Protein AF-A0A7S1PJ56-F1 (afdb_monomer_lite)

InterPro domains:
  IPR023296 Glycosyl hydrolase, five-bladed beta-propeller domain superfamily [G3DSA:2.115.10.20] (18-106)
  IPR023296 Glycosyl hydrolase, five-bladed beta-propeller domain superfamily [SSF75005] (39-105)

pLDDT: mean 83.75, std 14.77, range [36.44, 97.75]

Radius of gyration: 14.71 Å; chains: 1; bounding box: 32×50×30 Å

Sequence (106 aa):
KLHQESILSKEEAAQWCLVDVDTGKSIIPQGGTVYWNAYRNKYVMIYVQTWGDNSFLGEIWYAEADSLTGAWKYTRQIATHQKQDFYNPRHMHEFDENDGRIIYYA

Organism: NCBI:txid63605

Foldseek 3Di:
DDDDPDDDDPVLVLLQQAAEPVPRDTFGFDAWDWDQFPVVNWIKIWTFGAPDPQDRGFWIKIFTARDRSHSTYYIHTDGGDNPDHDDHKYFPVVPAPPRNPDIDID

Secondary structure (DSSP, 8-state):
---------HHHHHTT-EEETTT--EE-EEEEEEEEETTTTEEEEEEEESS-SSSTT-EEEEEEESSTT----EEEEEEE-SS---SS--B-GGG-BGGGTB--B-

Structure (mmCIF, N/CA/C/O backbone):
data_AF-A0A7S1PJ56-F1
#
_entry.id   AF-A0A7S1PJ56-F1
#
loop_
_atom_site.group_PDB
_atom_site.id
_atom_site.type_symbol
_atom_site.label_atom_id
_atom_site.label_alt_id
_atom_site.label_comp_id
_atom_site.label_asym_id
_atom_site.label_entity_id
_atom_site.label_seq_id
_atom_site.pdbx_PDB_ins_code
_atom_site.Cartn_x
_atom_site.Cartn_y
_atom_site.Cartn_z
_atom_site.occupancy
_atom_site.B_iso_or_equiv
_atom_site.auth_seq_id
_atom_site.auth_comp_id
_atom_site.auth_asym_id
_atom_site.auth_atom_id
_atom_site.pdbx_PDB_model_num
ATOM 1 N N . LYS A 1 1 ? -9.006 37.573 -1.524 1.00 39.22 1 LYS A N 1
ATOM 2 C CA . LYS A 1 1 ? -9.387 36.152 -1.714 1.00 39.22 1 LYS A CA 1
ATOM 3 C C . LYS A 1 1 ? -8.730 35.381 -0.583 1.00 39.22 1 LYS A C 1
ATOM 5 O O . LYS A 1 1 ? -7.515 35.426 -0.494 1.00 39.22 1 LYS A O 1
ATOM 10 N N . LEU A 1 2 ? -9.526 34.853 0.342 1.00 36.44 2 LEU A N 1
ATOM 11 C CA . LEU A 1 2 ? -9.048 34.206 1.564 1.00 36.44 2 LEU A CA 1
ATOM 12 C C . LEU A 1 2 ? -8.347 32.890 1.195 1.00 36.44 2 LEU A C 1
ATOM 14 O O . LEU A 1 2 ? -8.968 32.025 0.584 1.00 36.44 2 LEU A O 1
ATOM 18 N N . HIS A 1 3 ? -7.060 32.773 1.525 1.00 42.56 3 HIS A N 1
ATOM 19 C CA . HIS A 1 3 ? -6.369 31.490 1.598 1.00 42.56 3 HIS A CA 1
ATOM 20 C C . HIS A 1 3 ? -6.783 30.839 2.913 1.00 42.56 3 HIS A C 1
ATOM 22 O O . HIS A 1 3 ? -6.444 31.331 3.985 1.00 42.56 3 HIS A O 1
ATOM 28 N N . GLN A 1 4 ? -7.576 29.777 2.823 1.00 42.75 4 GLN A N 1
ATOM 29 C CA . GLN A 1 4 ? -7.886 28.930 3.962 1.00 42.75 4 GLN A CA 1
ATOM 30 C C . GLN A 1 4 ? -6.881 27.779 3.921 1.00 42.75 4 GLN A C 1
ATOM 32 O O . GLN A 1 4 ? -7.064 26.809 3.190 1.00 42.75 4 GLN A O 1
ATOM 37 N N . GLU A 1 5 ? -5.768 27.936 4.634 1.00 51.28 5 GLU A N 1
ATOM 38 C CA . GLU A 1 5 ? -4.890 26.811 4.948 1.00 51.28 5 GLU A CA 1
ATOM 39 C C . GLU A 1 5 ? -5.665 25.904 5.906 1.00 51.28 5 GLU A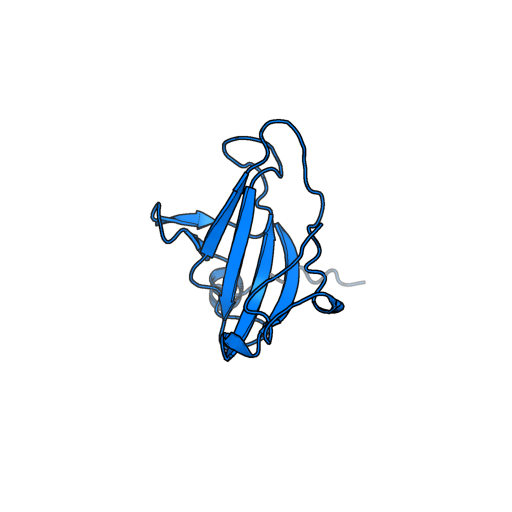 C 1
ATOM 41 O O . GLU A 1 5 ? -5.883 26.231 7.073 1.00 51.28 5 GLU A O 1
ATOM 46 N N . SER A 1 6 ? -6.187 24.799 5.377 1.00 53.62 6 SER A N 1
ATOM 47 C CA . SER A 1 6 ? -6.830 23.771 6.185 1.00 53.62 6 SER A CA 1
ATOM 48 C C . SER A 1 6 ? -5.722 22.989 6.888 1.00 53.62 6 SER A C 1
ATOM 50 O O . SER A 1 6 ? -4.974 22.229 6.279 1.00 53.62 6 SER A O 1
ATOM 52 N N . ILE A 1 7 ? -5.588 23.226 8.190 1.00 65.12 7 ILE A N 1
ATOM 53 C CA . ILE A 1 7 ? -4.820 22.359 9.078 1.00 65.12 7 ILE A CA 1
ATOM 54 C C . ILE A 1 7 ? -5.691 21.120 9.282 1.00 65.12 7 ILE A C 1
ATOM 56 O O . ILE A 1 7 ? -6.784 21.232 9.838 1.00 65.12 7 ILE A O 1
ATOM 60 N N . LEU A 1 8 ? -5.242 19.968 8.780 1.00 61.53 8 LEU A N 1
ATOM 61 C CA . LEU A 1 8 ? -5.909 18.686 9.019 1.00 61.53 8 LEU A CA 1
ATOM 62 C C . LEU A 1 8 ? -6.058 18.467 10.529 1.00 61.53 8 LEU A C 1
ATOM 64 O O . LEU A 1 8 ? -5.119 18.705 11.297 1.00 61.53 8 LEU A O 1
ATOM 68 N N . SER A 1 9 ? -7.231 18.004 10.958 1.00 69.56 9 SER A N 1
ATOM 69 C CA . SER A 1 9 ? -7.422 17.535 12.329 1.00 69.56 9 SER A CA 1
ATOM 70 C C . SER A 1 9 ? -6.484 16.359 12.620 1.00 69.56 9 SER A C 1
ATOM 72 O O . SER A 1 9 ? -5.998 15.668 11.720 1.00 69.56 9 SER A O 1
ATOM 74 N N . LYS A 1 10 ? -6.211 16.111 13.903 1.00 61.59 10 LYS A N 1
ATOM 75 C CA . LYS A 1 10 ? -5.338 15.007 14.323 1.00 61.59 10 LYS A CA 1
ATOM 76 C C . LYS A 1 10 ? -5.886 13.655 13.852 1.00 61.59 10 LYS A C 1
ATOM 78 O O . LYS A 1 10 ? -5.112 12.761 13.520 1.00 61.59 10 LYS A O 1
ATOM 83 N N . GLU A 1 11 ? -7.205 13.529 13.809 1.00 62.94 11 GLU A N 1
ATOM 84 C CA . GLU A 1 11 ? -7.939 12.361 13.338 1.00 62.94 11 GLU A CA 1
ATOM 85 C C . GLU A 1 11 ? -7.758 12.148 11.827 1.00 62.94 11 GLU A C 1
ATOM 87 O O . GLU A 1 11 ? -7.472 11.029 11.401 1.00 62.94 11 GLU A O 1
ATOM 92 N N . GLU A 1 12 ? -7.834 13.214 11.026 1.00 65.56 12 GLU A N 1
ATOM 93 C CA . GLU A 1 12 ? -7.591 13.159 9.576 1.00 65.56 12 GLU A CA 1
ATOM 94 C C . GLU A 1 12 ? -6.117 12.889 9.249 1.00 65.56 12 GLU A C 1
ATOM 96 O O . GLU A 1 12 ? -5.813 12.161 8.308 1.00 65.56 12 GLU A O 1
ATOM 101 N N . ALA A 1 13 ? -5.180 13.422 10.036 1.00 61.84 13 ALA A N 1
ATOM 102 C CA . ALA A 1 13 ? -3.758 13.123 9.873 1.00 61.84 13 ALA A CA 1
ATOM 103 C C . ALA A 1 13 ? -3.436 11.661 10.236 1.00 61.84 13 ALA A C 1
ATOM 105 O O .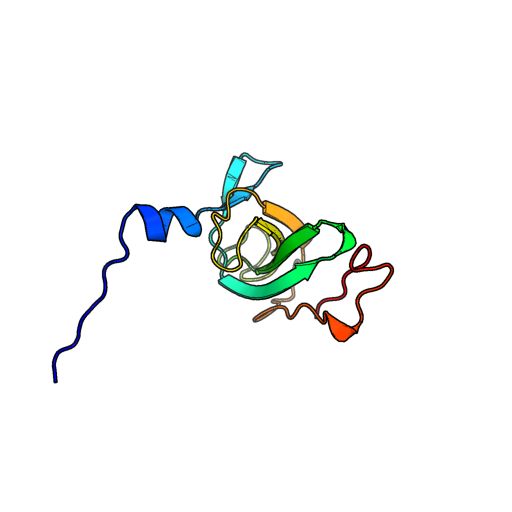 ALA A 1 13 ? -2.675 10.995 9.535 1.00 61.84 13 ALA A O 1
ATOM 106 N N . ALA A 1 14 ? -4.056 11.132 11.298 1.00 61.34 14 ALA A N 1
ATOM 107 C CA . ALA A 1 14 ? -3.891 9.740 11.718 1.00 61.34 14 ALA A CA 1
ATOM 108 C C . ALA A 1 14 ? -4.415 8.734 10.681 1.00 61.34 14 ALA A C 1
ATOM 110 O O . ALA A 1 14 ? -3.967 7.589 10.663 1.00 61.34 14 ALA A O 1
ATOM 111 N N . GLN A 1 15 ? -5.322 9.162 9.800 1.00 69.88 15 GLN A N 1
ATOM 112 C CA . GLN A 1 15 ? -5.858 8.350 8.710 1.00 69.88 15 GLN A CA 1
ATOM 113 C C . GLN A 1 15 ? -4.797 7.946 7.672 1.00 69.88 15 GLN A C 1
ATOM 115 O O . GLN A 1 15 ? -5.018 6.972 6.956 1.00 69.88 15 GLN A O 1
ATOM 120 N N . TRP A 1 16 ? -3.660 8.652 7.624 1.00 71.69 16 TRP A N 1
ATOM 121 C CA . TRP A 1 16 ? -2.583 8.467 6.643 1.00 71.69 16 TRP A CA 1
ATOM 122 C C . TRP A 1 16 ? -1.235 8.058 7.258 1.00 71.69 16 TRP A C 1
ATOM 124 O O . TRP A 1 16 ? -0.232 7.994 6.550 1.00 71.69 16 TRP A O 1
ATOM 134 N N . CYS A 1 17 ? -1.188 7.762 8.558 1.00 77.06 17 CYS A N 1
ATOM 135 C CA . CYS A 1 17 ? 0.011 7.237 9.216 1.00 77.06 17 CYS A CA 1
ATOM 136 C C . CYS A 1 17 ? -0.015 5.705 9.197 1.00 77.06 17 CYS A C 1
ATOM 138 O O . CYS A 1 17 ? -0.392 5.072 10.187 1.00 77.06 17 CYS A O 1
ATOM 140 N N . LEU A 1 18 ? 0.372 5.106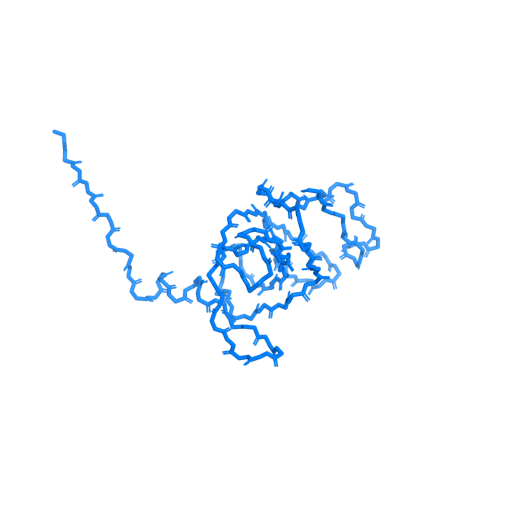 8.068 1.00 91.50 18 LEU A N 1
ATOM 141 C CA . LEU A 1 18 ? 0.428 3.652 7.948 1.00 91.50 18 LEU A CA 1
ATOM 142 C C . LEU A 1 18 ? 1.624 3.105 8.725 1.00 91.50 18 LEU A C 1
ATOM 144 O O . LEU A 1 18 ? 2.703 3.690 8.719 1.00 91.50 18 LEU A O 1
ATOM 148 N N . VAL A 1 19 ? 1.445 1.959 9.371 1.00 93.62 19 VAL A N 1
ATOM 149 C CA . VAL A 1 19 ? 2.526 1.241 10.048 1.00 93.62 19 VAL A CA 1
ATOM 150 C C . VAL A 1 19 ? 2.900 0.026 9.216 1.00 93.62 19 VAL A C 1
ATOM 152 O O . VAL A 1 19 ? 2.040 -0.806 8.913 1.00 93.62 19 VAL A O 1
ATOM 155 N N . ASP A 1 20 ? 4.176 -0.078 8.858 1.00 94.56 20 ASP A N 1
ATOM 156 C CA . ASP A 1 20 ? 4.718 -1.283 8.243 1.00 94.56 20 ASP A CA 1
ATOM 157 C C . ASP A 1 20 ? 4.587 -2.455 9.222 1.00 94.56 20 ASP A C 1
ATOM 159 O O . ASP A 1 20 ? 5.117 -2.418 10.335 1.00 94.56 20 ASP A O 1
ATOM 163 N N . VAL A 1 21 ? 3.856 -3.490 8.814 1.00 96.31 21 VAL A N 1
ATOM 164 C CA . VAL A 1 21 ? 3.581 -4.666 9.648 1.00 96.31 21 VAL A CA 1
ATOM 165 C C . VAL A 1 21 ? 4.831 -5.472 9.982 1.00 96.31 21 VAL A C 1
ATOM 167 O O . VAL A 1 21 ? 4.829 -6.174 10.993 1.00 96.31 21 VAL A O 1
ATOM 170 N N . ASP A 1 22 ? 5.881 -5.374 9.165 1.00 94.56 22 ASP A N 1
ATOM 171 C CA . ASP A 1 22 ? 7.084 -6.185 9.335 1.00 94.56 22 ASP A CA 1
ATOM 172 C C . ASP A 1 22 ? 8.136 -5.458 10.201 1.00 94.56 22 ASP A C 1
ATOM 174 O O . ASP A 1 22 ? 8.818 -6.095 11.006 1.00 94.56 22 ASP A O 1
ATOM 178 N N . THR A 1 23 ? 8.240 -4.124 10.110 1.00 94.00 23 THR A N 1
ATOM 179 C CA . THR A 1 23 ? 9.243 -3.333 10.861 1.00 94.00 23 THR A CA 1
ATOM 180 C C . THR A 1 23 ? 8.679 -2.455 11.980 1.00 94.00 23 THR A C 1
ATOM 182 O O . THR A 1 23 ? 9.434 -1.992 12.836 1.00 94.00 23 THR A O 1
ATOM 185 N N . GLY A 1 24 ? 7.374 -2.180 11.982 1.00 92.81 24 GLY A N 1
ATOM 186 C CA . GLY A 1 24 ? 6.740 -1.217 12.885 1.00 92.81 24 GLY A CA 1
ATOM 187 C C . GLY A 1 24 ? 7.038 0.253 12.560 1.00 92.81 24 GLY A C 1
ATOM 188 O O . GLY A 1 24 ? 6.622 1.135 13.315 1.00 92.81 24 GLY A O 1
ATOM 189 N N . LYS A 1 25 ? 7.756 0.545 11.465 1.00 90.62 25 LYS A N 1
ATOM 190 C CA . LYS A 1 25 ? 8.043 1.919 11.033 1.00 90.62 25 LYS A CA 1
ATOM 191 C C . LYS A 1 25 ? 6.770 2.604 10.529 1.00 90.62 25 LYS A C 1
ATOM 193 O O . LYS A 1 25 ? 5.924 1.980 9.892 1.00 90.62 25 LYS A O 1
ATOM 198 N N . SER A 1 26 ? 6.659 3.907 10.787 1.00 89.88 26 SER A N 1
ATOM 199 C CA . SER A 1 26 ? 5.617 4.736 10.177 1.00 89.88 26 SER A CA 1
ATOM 200 C C . SER A 1 26 ? 5.995 5.041 8.731 1.00 89.88 26 SER A C 1
ATOM 202 O O . SER A 1 26 ? 7.087 5.544 8.475 1.00 89.88 26 SER A O 1
ATOM 204 N N . ILE A 1 27 ? 5.071 4.786 7.815 1.00 88.88 27 ILE A N 1
ATOM 205 C CA . ILE A 1 27 ? 5.198 5.018 6.380 1.00 88.88 27 ILE A CA 1
ATOM 206 C C . ILE A 1 27 ? 4.188 6.090 5.987 1.00 88.88 27 ILE A C 1
ATOM 208 O O . ILE A 1 2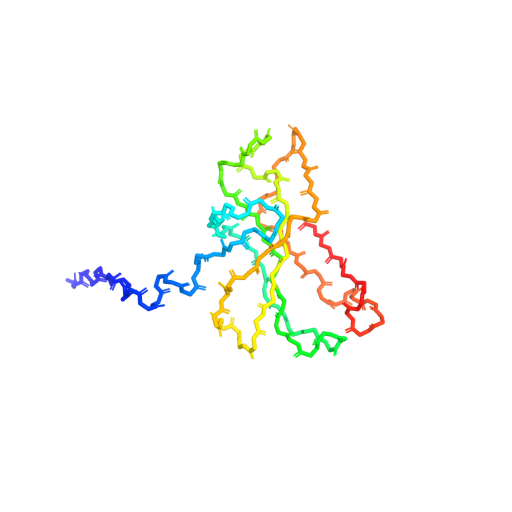7 ? 2.997 5.976 6.283 1.00 88.88 27 ILE A O 1
ATOM 212 N N . ILE A 1 28 ? 4.667 7.133 5.314 1.00 86.12 28 ILE A N 1
ATOM 213 C CA . ILE A 1 28 ? 3.811 8.189 4.776 1.00 86.12 28 ILE A CA 1
ATOM 214 C C . ILE A 1 28 ? 3.556 7.865 3.301 1.00 86.12 28 ILE A C 1
ATOM 216 O O . ILE A 1 28 ? 4.511 7.841 2.520 1.00 86.12 28 ILE A O 1
ATOM 220 N N . PRO A 1 29 ? 2.301 7.608 2.903 1.00 87.38 29 PRO A N 1
ATOM 221 C CA . PRO A 1 29 ? 1.978 7.299 1.523 1.00 87.38 29 PRO A CA 1
ATOM 222 C C . PRO A 1 29 ? 2.149 8.531 0.635 1.00 87.38 29 PRO A C 1
ATOM 224 O O . PRO A 1 29 ? 1.806 9.650 1.022 1.00 87.38 29 PRO A O 1
ATOM 227 N N . GLN A 1 30 ? 2.676 8.325 -0.568 1.00 85.31 30 GLN A N 1
ATOM 228 C CA . GLN A 1 30 ? 2.933 9.366 -1.557 1.00 85.31 30 GLN A CA 1
ATOM 229 C C . GLN A 1 30 ? 2.624 8.832 -2.946 1.00 85.31 30 GLN A C 1
ATOM 231 O O . GLN A 1 30 ? 3.329 7.955 -3.407 1.00 85.31 30 GLN A O 1
ATOM 236 N N . GLY A 1 31 ? 1.622 9.374 -3.638 1.00 84.56 31 GLY A N 1
ATOM 237 C CA . GLY A 1 31 ? 1.282 8.940 -5.000 1.00 84.56 31 GLY A CA 1
ATOM 238 C C . GLY A 1 31 ? 0.822 7.476 -5.082 1.00 84.56 31 GLY A C 1
ATOM 239 O O . GLY A 1 31 ? 1.478 6.543 -4.624 1.00 84.56 31 GLY A O 1
ATOM 240 N N . GLY A 1 32 ? -0.334 7.244 -5.683 1.00 89.62 32 GLY A N 1
ATOM 241 C CA . GLY A 1 32 ? -0.881 5.902 -5.768 1.00 89.62 32 GLY A CA 1
ATOM 242 C C . GLY A 1 32 ? -2.339 5.889 -6.165 1.00 89.62 32 GLY A C 1
ATOM 243 O O . GLY A 1 32 ? -2.913 6.890 -6.600 1.00 89.62 32 GLY A O 1
ATOM 244 N N . THR A 1 33 ? -2.947 4.725 -5.990 1.00 93.50 33 THR A N 1
ATOM 245 C CA . THR A 1 33 ? -4.341 4.475 -6.358 1.00 93.50 33 THR A CA 1
ATOM 246 C C . THR A 1 33 ? -5.029 3.611 -5.313 1.00 93.50 33 THR A C 1
ATOM 248 O O . THR A 1 33 ? -4.384 2.797 -4.652 1.00 93.50 33 THR A O 1
ATOM 251 N N . VAL A 1 34 ? -6.341 3.808 -5.168 1.00 94.94 34 VAL A N 1
ATOM 252 C CA . VAL A 1 34 ? -7.198 3.043 -4.260 1.00 94.94 34 VAL A CA 1
ATOM 253 C C . VAL A 1 34 ? -8.344 2.436 -5.053 1.00 94.94 34 VAL A C 1
ATOM 255 O O . VAL A 1 34 ? -9.069 3.161 -5.735 1.00 94.94 34 VAL A O 1
ATOM 258 N N . TYR A 1 35 ? -8.542 1.127 -4.915 1.00 95.88 35 TYR A N 1
ATOM 259 C CA . TYR A 1 35 ? -9.630 0.401 -5.567 1.00 95.88 35 TYR A CA 1
ATOM 260 C C . TYR A 1 35 ? -10.291 -0.593 -4.618 1.00 95.88 35 TYR A C 1
ATOM 262 O O . TYR A 1 35 ? -9.701 -1.037 -3.636 1.00 95.88 35 TYR A O 1
ATOM 270 N N . TRP A 1 36 ? -11.546 -0.936 -4.902 1.00 96.44 36 TRP A N 1
ATOM 271 C CA . TRP A 1 36 ? -12.216 -2.036 -4.216 1.00 96.44 36 TRP A CA 1
ATOM 272 C C . TRP A 1 36 ? -11.652 -3.373 -4.700 1.00 96.44 36 TRP A C 1
ATOM 274 O O . TRP A 1 36 ? -11.554 -3.602 -5.903 1.00 96.44 36 TRP A O 1
ATOM 284 N N . ASN A 1 37 ? -11.334 -4.266 -3.767 1.00 97.44 37 ASN A N 1
ATOM 285 C CA . ASN A 1 37 ? -10.869 -5.615 -4.043 1.00 97.44 37 ASN A CA 1
ATOM 286 C C . ASN A 1 37 ? -11.904 -6.628 -3.541 1.00 97.44 37 ASN A C 1
ATOM 288 O O . ASN A 1 37 ? -12.146 -6.747 -2.336 1.00 97.44 37 ASN A O 1
ATOM 292 N N . ALA A 1 38 ? -12.511 -7.368 -4.469 1.00 97.19 38 ALA A N 1
ATOM 293 C CA . ALA A 1 38 ? -13.572 -8.318 -4.155 1.00 97.19 38 ALA A CA 1
ATOM 294 C C . ALA A 1 38 ? -13.047 -9.553 -3.403 1.00 97.19 38 ALA A C 1
ATOM 296 O O . ALA A 1 38 ? -13.690 -10.001 -2.455 1.00 97.19 38 ALA A O 1
ATOM 297 N N . TYR A 1 39 ? -11.853 -10.045 -3.744 1.00 97.75 39 TYR A N 1
ATOM 298 C CA . TYR A 1 39 ? -11.203 -11.165 -3.058 1.00 97.75 39 TYR A CA 1
ATOM 299 C C . TYR A 1 39 ? -10.908 -10.863 -1.580 1.00 97.75 39 TYR A C 1
ATOM 301 O O . TYR A 1 39 ? -11.034 -11.732 -0.716 1.00 97.75 39 TYR A O 1
ATOM 309 N N . ARG A 1 40 ? -10.519 -9.624 -1.271 1.00 96.56 40 ARG A N 1
ATOM 310 C CA . ARG A 1 40 ? -10.234 -9.167 0.097 1.00 96.56 40 ARG A CA 1
ATOM 311 C C . ARG A 1 40 ? -11.472 -8.652 0.822 1.00 96.56 40 ARG A C 1
ATOM 313 O O . ARG A 1 40 ? -11.460 -8.613 2.050 1.00 96.56 40 ARG A O 1
ATOM 320 N N . ASN A 1 41 ? -12.521 -8.280 0.085 1.00 97.12 41 ASN A N 1
ATOM 321 C CA . ASN A 1 41 ? -13.684 -7.551 0.590 1.00 97.12 41 ASN A CA 1
ATOM 322 C C . ASN A 1 41 ? -13.264 -6.267 1.337 1.00 97.12 41 ASN A C 1
ATOM 324 O O . ASN A 1 41 ? -13.704 -6.009 2.460 1.00 97.12 41 ASN A O 1
ATOM 328 N N . LYS A 1 42 ? -12.337 -5.511 0.733 1.00 97.00 42 LYS A N 1
ATOM 329 C CA . LYS A 1 42 ? -11.717 -4.293 1.280 1.00 97.00 42 LYS A CA 1
ATOM 330 C C . LYS A 1 42 ? -11.368 -3.320 0.156 1.00 97.00 42 LYS A C 1
ATOM 332 O O . LYS A 1 42 ? -11.209 -3.721 -0.995 1.00 97.00 42 LYS A O 1
ATOM 337 N N . TYR A 1 43 ? -11.159 -2.057 0.508 1.00 96.94 43 TYR A N 1
ATOM 338 C CA . TYR A 1 43 ? -10.387 -1.145 -0.330 1.00 96.94 43 TYR A CA 1
ATOM 339 C C . TYR A 1 43 ? -8.902 -1.464 -0.189 1.00 96.94 43 TYR A C 1
ATOM 341 O O . TYR A 1 43 ? -8.420 -1.663 0.927 1.00 96.94 43 TYR A O 1
ATOM 349 N N . VAL A 1 44 ? -8.189 -1.503 -1.310 1.00 96.75 44 VAL A N 1
ATOM 350 C CA . VAL A 1 44 ? -6.743 -1.722 -1.372 1.00 96.75 44 VAL A CA 1
ATOM 351 C C . VAL A 1 44 ? -6.062 -0.497 -1.953 1.00 96.75 44 VAL A C 1
ATOM 353 O O . VAL A 1 44 ? -6.604 0.143 -2.853 1.00 96.75 44 VAL A O 1
ATOM 356 N N . MET A 1 45 ? -4.884 -0.173 -1.434 1.00 95.44 45 MET A N 1
ATOM 357 C CA . MET A 1 45 ? -4.064 0.939 -1.899 1.00 95.44 45 MET A CA 1
ATOM 358 C C . MET A 1 45 ? -2.707 0.419 -2.35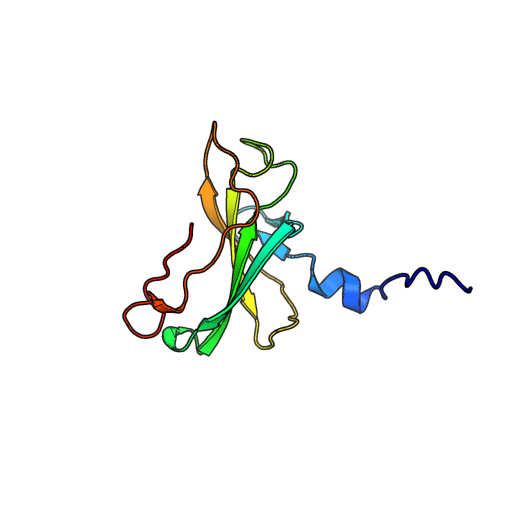8 1.00 95.44 45 MET A C 1
ATOM 360 O O . MET A 1 45 ? -2.028 -0.262 -1.591 1.00 95.44 45 MET A O 1
ATOM 364 N N . ILE A 1 46 ? -2.311 0.787 -3.578 1.00 95.12 46 ILE A N 1
ATOM 365 C CA . ILE A 1 46 ? -0.949 0.613 -4.097 1.00 95.12 46 ILE A CA 1
ATOM 366 C C . ILE A 1 46 ? -0.318 1.994 -4.206 1.00 95.12 46 ILE A C 1
ATOM 368 O O . ILE A 1 46 ? -0.897 2.885 -4.835 1.00 95.12 46 ILE A O 1
ATOM 372 N N . TYR A 1 47 ? 0.837 2.180 -3.574 1.00 93.00 47 TYR A N 1
ATOM 373 C CA . TYR A 1 47 ? 1.459 3.496 -3.444 1.00 93.00 47 TYR A CA 1
ATOM 374 C C . TYR A 1 47 ? 2.980 3.410 -3.254 1.00 93.00 47 TYR A C 1
ATOM 376 O O . TYR A 1 47 ? 3.512 2.338 -2.953 1.00 93.00 47 TYR A O 1
ATOM 384 N N . VAL A 1 48 ? 3.679 4.536 -3.417 1.00 91.00 48 VAL A N 1
ATOM 385 C CA . VAL A 1 48 ? 5.106 4.676 -3.067 1.00 91.00 48 VAL A CA 1
ATOM 386 C C . VAL A 1 48 ? 5.287 5.484 -1.784 1.00 91.00 48 VAL A C 1
ATOM 388 O O . VAL A 1 48 ? 4.413 6.240 -1.371 1.00 91.00 48 VAL A O 1
ATOM 391 N N . GLN A 1 49 ? 6.438 5.345 -1.134 1.00 86.06 49 GLN A N 1
ATOM 392 C CA . GLN A 1 49 ? 6.872 6.290 -0.101 1.00 86.06 49 GLN A CA 1
ATOM 393 C C . GLN A 1 49 ? 7.920 7.237 -0.687 1.00 86.06 49 GLN A C 1
ATOM 395 O O . GLN A 1 49 ? 8.710 6.819 -1.531 1.00 86.06 49 GLN A O 1
ATOM 400 N N . THR A 1 50 ? 7.964 8.488 -0.227 1.00 76.56 50 THR A N 1
ATOM 401 C CA . THR A 1 50 ? 9.127 9.351 -0.479 1.00 76.56 50 THR A CA 1
ATOM 402 C C . THR A 1 50 ? 10.211 9.098 0.557 1.00 76.56 50 THR A C 1
ATOM 404 O O . THR A 1 50 ? 9.911 8.781 1.707 1.00 76.56 50 THR A O 1
ATOM 407 N N . TRP A 1 51 ? 11.469 9.304 0.157 1.00 72.69 51 TRP A N 1
ATOM 408 C CA . TRP A 1 51 ? 12.641 9.164 1.034 1.00 72.69 51 TRP A CA 1
ATOM 409 C C . TRP A 1 51 ? 12.828 7.748 1.585 1.00 72.69 51 TRP A C 1
ATOM 411 O O . TRP A 1 51 ? 13.197 7.563 2.744 1.00 72.69 51 TRP A O 1
ATOM 421 N N . GLY A 1 52 ? 12.570 6.758 0.735 1.00 68.69 52 GLY A N 1
ATOM 422 C CA . GLY A 1 52 ? 12.845 5.367 1.037 1.00 68.69 52 GLY A CA 1
ATOM 423 C C . GLY A 1 52 ? 14.309 5.059 1.324 1.00 68.69 52 GLY A C 1
ATOM 424 O O . GLY A 1 52 ? 15.212 5.810 0.950 1.00 68.69 52 GLY A O 1
ATOM 425 N N . ASP A 1 53 ? 14.540 3.915 1.972 1.00 71.00 53 ASP A N 1
ATOM 426 C CA . ASP A 1 53 ? 15.879 3.467 2.368 1.00 71.00 53 ASP A CA 1
ATOM 427 C C . ASP A 1 53 ? 16.750 3.137 1.133 1.00 71.00 53 ASP A C 1
ATOM 429 O O . ASP A 1 53 ? 17.969 3.314 1.174 1.00 71.00 53 ASP A O 1
ATOM 433 N N . ASN A 1 54 ? 16.148 2.661 0.029 1.00 69.25 54 ASN A N 1
ATOM 434 C CA . ASN A 1 54 ? 16.893 2.213 -1.159 1.00 69.25 54 ASN A CA 1
ATOM 435 C C . ASN A 1 54 ? 16.959 3.257 -2.279 1.00 69.25 54 ASN A C 1
ATOM 437 O O . ASN A 1 54 ? 17.986 3.376 -2.949 1.00 69.25 54 ASN A O 1
ATOM 441 N N . SER A 1 55 ? 15.863 3.973 -2.521 1.00 66.81 55 SER A N 1
ATOM 442 C CA . SER A 1 55 ? 15.774 5.051 -3.510 1.00 66.81 55 SER A CA 1
ATOM 443 C C . SER A 1 55 ? 14.593 5.968 -3.184 1.00 66.81 55 SER A C 1
ATOM 445 O O . SER A 1 55 ? 13.756 5.648 -2.339 1.00 66.81 55 SER A O 1
ATOM 447 N N . PHE A 1 56 ? 14.538 7.144 -3.815 1.00 67.38 56 PHE A N 1
ATOM 448 C CA . PHE A 1 56 ? 13.599 8.196 -3.428 1.00 67.38 56 PHE A CA 1
ATOM 449 C C . PHE A 1 56 ? 12.127 7.767 -3.554 1.00 67.38 56 PHE A C 1
ATOM 451 O O . PHE A 1 56 ? 11.336 8.179 -2.710 1.00 67.38 56 PHE A O 1
ATOM 458 N N . LEU A 1 57 ? 11.789 6.940 -4.557 1.00 74.69 57 LEU A N 1
ATOM 459 C CA . LEU A 1 57 ? 10.455 6.358 -4.797 1.00 74.69 57 LEU A CA 1
ATOM 460 C C . LEU A 1 57 ? 10.551 4.871 -5.202 1.00 74.69 57 LEU A C 1
ATOM 462 O O . LEU A 1 57 ? 9.890 4.420 -6.142 1.00 74.69 57 LEU A O 1
ATOM 466 N N . GLY A 1 58 ? 11.443 4.121 -4.553 1.00 79.25 58 GLY A N 1
ATOM 467 C CA . GLY A 1 58 ? 11.739 2.737 -4.936 1.00 79.25 58 GLY A CA 1
ATOM 468 C C . GLY A 1 58 ? 10.802 1.697 -4.359 1.00 79.25 58 GLY A C 1
ATOM 469 O O . GLY A 1 58 ? 10.618 0.641 -4.966 1.00 79.25 58 GLY A O 1
ATOM 470 N N . GLU A 1 59 ? 10.272 1.941 -3.162 1.00 89.25 59 GLU A N 1
ATOM 471 C CA . GLU A 1 59 ? 9.448 0.963 -2.462 1.00 89.25 59 GLU A CA 1
ATOM 472 C C . GLU A 1 59 ? 7.980 1.082 -2.858 1.00 89.25 59 GLU A C 1
ATOM 474 O O . GLU A 1 59 ? 7.368 2.143 -2.727 1.00 89.25 59 GLU A O 1
ATOM 479 N N . ILE A 1 60 ? 7.414 -0.048 -3.283 1.00 92.12 60 ILE A N 1
ATOM 480 C CA . ILE A 1 60 ? 5.986 -0.198 -3.555 1.00 92.12 60 ILE A CA 1
ATOM 481 C C . ILE A 1 60 ? 5.328 -0.830 -2.336 1.00 92.12 60 ILE A C 1
ATOM 483 O O . ILE A 1 60 ? 5.779 -1.865 -1.829 1.00 92.12 60 ILE A O 1
ATOM 487 N N . TRP A 1 61 ? 4.232 -0.223 -1.905 1.00 94.38 61 TRP A N 1
ATOM 488 C CA . TRP A 1 61 ? 3.501 -0.583 -0.703 1.00 94.38 61 TRP A CA 1
ATOM 489 C C . TRP A 1 61 ? 2.065 -0.988 -1.016 1.00 94.38 61 TRP A C 1
ATOM 491 O O . TRP A 1 61 ? 1.448 -0.476 -1.951 1.00 94.38 61 TRP A O 1
ATOM 501 N N . TYR A 1 62 ? 1.540 -1.890 -0.191 1.00 95.94 62 TYR A N 1
ATOM 502 C CA . TYR A 1 62 ? 0.166 -2.369 -0.220 1.00 95.94 62 TYR A CA 1
ATOM 503 C C . TYR A 1 62 ? -0.501 -2.145 1.136 1.00 95.94 62 TYR A C 1
ATOM 505 O O . TYR A 1 62 ? 0.029 -2.568 2.166 1.00 95.94 62 TYR A O 1
ATOM 513 N N . ALA A 1 63 ? -1.688 -1.543 1.134 1.00 96.06 63 ALA A N 1
ATOM 514 C CA . ALA A 1 63 ? -2.494 -1.341 2.335 1.00 96.06 63 ALA A CA 1
ATOM 515 C C . ALA A 1 63 ? -3.969 -1.680 2.107 1.00 96.06 63 ALA A C 1
ATOM 517 O O . ALA A 1 63 ? -4.447 -1.671 0.974 1.00 96.06 63 ALA A O 1
ATOM 518 N N . GLU A 1 64 ? -4.695 -1.943 3.196 1.00 96.19 64 GLU A N 1
ATOM 519 C CA . GLU A 1 64 ? -6.122 -2.291 3.183 1.00 96.19 64 GLU A CA 1
ATOM 520 C C . GLU A 1 64 ? -6.930 -1.401 4.135 1.00 96.19 64 GLU A C 1
ATOM 522 O O . GLU A 1 64 ? -6.456 -1.055 5.221 1.00 96.19 64 GLU A O 1
ATOM 527 N N . ALA A 1 65 ? -8.172 -1.088 3.758 1.00 95.06 65 ALA A N 1
ATOM 528 C CA . ALA A 1 65 ? -9.134 -0.390 4.606 1.00 95.06 65 ALA A CA 1
ATOM 529 C C . ALA A 1 65 ? -10.585 -0.815 4.330 1.00 95.06 65 ALA A C 1
ATOM 531 O O . ALA A 1 65 ? -10.932 -1.306 3.257 1.00 95.06 65 ALA A O 1
ATOM 532 N N . ASP A 1 66 ? -11.455 -0.595 5.318 1.00 95.00 66 ASP A N 1
ATOM 533 C CA . ASP A 1 66 ? -12.905 -0.814 5.201 1.00 95.00 66 ASP A CA 1
ATOM 534 C C . ASP A 1 66 ? -13.634 0.297 4.435 1.00 95.00 66 ASP A C 1
ATOM 536 O O . ASP A 1 66 ? -14.746 0.092 3.955 1.00 95.00 66 ASP A O 1
ATOM 540 N N . SER A 1 67 ? -13.019 1.473 4.299 1.00 92.62 67 SER A N 1
ATOM 541 C CA . SER A 1 67 ? -13.575 2.584 3.532 1.00 92.62 67 SER A CA 1
ATOM 542 C C . SER A 1 67 ? -12.527 3.185 2.604 1.00 92.62 67 SER A C 1
ATOM 544 O O . SER A 1 67 ? -11.330 3.105 2.878 1.00 92.62 67 SER A O 1
ATOM 546 N N . LEU A 1 68 ? -12.992 3.832 1.533 1.00 89.50 68 LEU A N 1
ATOM 547 C CA . LEU A 1 68 ? -12.147 4.492 0.536 1.00 89.50 68 LEU A CA 1
ATOM 548 C C . LEU A 1 68 ? -11.167 5.496 1.157 1.00 89.50 68 LEU A C 1
ATOM 550 O O . LEU A 1 68 ? -10.052 5.654 0.671 1.00 89.50 68 LEU A O 1
ATOM 554 N N . THR A 1 69 ? -11.580 6.188 2.219 1.00 88.38 69 THR A N 1
ATOM 555 C CA . THR A 1 69 ? -10.735 7.179 2.885 1.00 88.38 69 THR A CA 1
ATOM 556 C C . THR A 1 69 ? -9.914 6.578 4.020 1.00 88.38 69 THR A C 1
ATOM 558 O O . THR A 1 69 ? -8.972 7.221 4.458 1.00 88.38 69 THR A O 1
ATOM 561 N N . GLY A 1 70 ? -10.211 5.370 4.509 1.00 85.50 70 GLY A N 1
ATOM 562 C CA . GLY A 1 70 ? -9.496 4.722 5.617 1.00 85.50 70 GLY A CA 1
ATOM 563 C C . GLY A 1 70 ? -10.407 4.307 6.787 1.00 85.50 70 GLY A C 1
ATOM 564 O O . GLY A 1 70 ? -11.605 4.111 6.619 1.00 85.50 70 GLY A O 1
ATOM 565 N N . ALA A 1 71 ? -9.911 4.139 8.012 1.00 88.94 71 ALA A N 1
ATOM 566 C CA . ALA A 1 71 ? -8.546 4.398 8.465 1.00 88.94 71 ALA A CA 1
ATOM 567 C C . ALA A 1 71 ? -7.517 3.440 7.846 1.00 88.94 71 ALA A C 1
ATOM 569 O O . ALA A 1 71 ? -7.661 2.221 7.951 1.00 88.94 71 ALA A O 1
ATOM 570 N N . TRP A 1 72 ? -6.460 3.990 7.244 1.00 92.25 72 TRP A N 1
ATOM 571 C CA . TRP A 1 72 ? -5.328 3.208 6.755 1.00 92.25 72 TRP A CA 1
ATOM 572 C C . TRP A 1 72 ? -4.332 3.019 7.890 1.00 92.25 72 TRP A C 1
ATOM 574 O O . TRP A 1 72 ? -3.601 3.934 8.254 1.00 92.25 72 TRP A O 1
ATOM 584 N N . LYS A 1 73 ? -4.339 1.834 8.501 1.00 92.06 73 LYS A N 1
ATOM 585 C CA . LYS A 1 73 ? -3.536 1.580 9.705 1.00 92.06 73 LYS A CA 1
ATOM 586 C C . LYS A 1 73 ? -2.256 0.808 9.424 1.00 92.06 73 LYS A C 1
ATOM 588 O O . LYS A 1 73 ? -1.236 1.053 10.061 1.00 92.06 73 LYS A O 1
ATOM 593 N N . TYR A 1 74 ? -2.324 -0.141 8.500 1.00 94.94 74 TYR A N 1
ATOM 594 C CA . TYR A 1 74 ? -1.262 -1.104 8.260 1.00 94.94 74 TYR A CA 1
ATOM 595 C C . TYR A 1 74 ? -0.905 -1.146 6.786 1.00 94.94 74 TYR A C 1
ATOM 597 O O . TYR A 1 74 ? -1.780 -1.044 5.926 1.00 94.94 74 TYR A O 1
ATOM 605 N N . THR A 1 75 ? 0.381 -1.327 6.521 1.00 96.12 75 THR A N 1
ATOM 606 C CA . THR A 1 75 ? 0.921 -1.487 5.178 1.00 96.12 75 THR A CA 1
ATOM 607 C C . THR A 1 75 ? 1.980 -2.573 5.158 1.00 96.12 75 THR A C 1
ATOM 609 O O . THR A 1 75 ? 2.540 -2.925 6.197 1.00 96.12 75 THR A O 1
ATOM 612 N N . ARG A 1 76 ? 2.253 -3.103 3.973 1.00 95.88 76 ARG A N 1
ATOM 613 C CA . ARG A 1 76 ? 3.358 -4.020 3.720 1.00 95.88 76 ARG A CA 1
ATOM 614 C C . ARG A 1 76 ? 4.062 -3.624 2.436 1.00 95.88 76 ARG A C 1
ATOM 616 O O . ARG A 1 76 ? 3.416 -3.338 1.428 1.00 95.88 76 ARG A O 1
ATOM 623 N N . GLN A 1 77 ? 5.385 -3.671 2.463 1.00 94.44 77 GLN A N 1
ATOM 624 C CA . GLN A 1 77 ? 6.187 -3.524 1.262 1.00 94.44 77 GLN A CA 1
ATOM 625 C C . GLN A 1 77 ? 6.037 -4.768 0.376 1.00 94.44 77 GLN A C 1
ATOM 627 O O . GLN A 1 77 ? 6.226 -5.892 0.839 1.00 94.44 77 GLN A O 1
ATOM 632 N N . ILE A 1 78 ? 5.708 -4.574 -0.902 1.00 93.69 78 ILE A N 1
ATOM 633 C CA . ILE A 1 78 ? 5.513 -5.671 -1.866 1.00 93.69 78 ILE A CA 1
ATOM 634 C C . ILE A 1 78 ? 6.609 -5.735 -2.934 1.00 93.69 78 ILE A C 1
ATOM 636 O O . ILE A 1 78 ? 6.839 -6.799 -3.504 1.00 93.69 78 ILE A O 1
ATOM 640 N N . ALA A 1 79 ? 7.320 -4.630 -3.175 1.00 89.69 79 ALA A N 1
ATOM 641 C CA . ALA A 1 79 ? 8.479 -4.587 -4.064 1.00 89.69 79 ALA A CA 1
ATOM 642 C C . ALA A 1 79 ? 9.450 -3.455 -3.685 1.00 89.69 79 ALA A C 1
ATOM 644 O O . ALA A 1 79 ? 9.093 -2.509 -2.978 1.00 89.69 79 ALA A O 1
ATOM 645 N N . THR A 1 80 ? 10.693 -3.551 -4.166 1.00 86.12 80 THR A N 1
ATOM 646 C CA . THR A 1 80 ? 11.693 -2.477 -4.088 1.00 86.12 80 THR A CA 1
ATOM 647 C C . THR A 1 80 ? 12.510 -2.392 -5.368 1.00 86.12 80 THR A C 1
ATOM 649 O O . THR A 1 80 ? 12.906 -3.416 -5.932 1.00 86.12 80 THR A O 1
ATOM 652 N N . HIS A 1 81 ? 12.802 -1.168 -5.800 1.00 79.06 81 HIS A N 1
ATOM 653 C CA . HIS A 1 81 ? 13.656 -0.875 -6.941 1.00 79.06 81 HIS A CA 1
ATOM 654 C C . HIS A 1 81 ? 14.869 -0.046 -6.498 1.00 79.06 81 HIS A C 1
ATOM 656 O O . HIS A 1 81 ? 14.748 1.073 -6.008 1.00 79.06 81 HIS A O 1
ATOM 662 N N . GLN A 1 82 ? 16.072 -0.587 -6.706 1.00 73.50 82 GLN A N 1
ATOM 663 C CA . GLN A 1 82 ? 17.312 0.041 -6.220 1.00 73.50 82 GLN A CA 1
ATOM 664 C C . GLN A 1 82 ? 17.780 1.250 -7.046 1.00 73.50 82 GLN A C 1
ATOM 666 O O . GLN A 1 82 ? 18.556 2.060 -6.555 1.00 73.50 82 GLN A O 1
ATOM 671 N N . LYS A 1 83 ? 17.396 1.340 -8.325 1.00 68.62 83 LYS A N 1
ATOM 672 C CA . LYS A 1 83 ? 17.932 2.344 -9.271 1.00 68.62 83 LYS A CA 1
ATOM 673 C C . LYS A 1 83 ? 16.865 3.016 -10.134 1.00 68.62 83 LYS A C 1
ATOM 675 O O . LYS A 1 83 ? 17.211 3.718 -11.079 1.00 68.62 83 LYS A O 1
ATOM 680 N N . GLN A 1 84 ? 15.593 2.751 -9.858 1.00 66.31 84 GLN A N 1
ATOM 681 C CA . GLN A 1 84 ? 14.473 3.245 -10.646 1.00 66.31 84 GLN A CA 1
ATOM 682 C C . GLN A 1 84 ? 13.413 3.790 -9.700 1.00 66.31 84 GLN A C 1
ATOM 684 O O . GLN A 1 84 ? 13.028 3.103 -8.758 1.00 66.31 84 GLN A O 1
ATOM 689 N N . ASP A 1 85 ? 12.955 5.001 -9.989 1.00 65.44 85 ASP A N 1
ATOM 690 C CA . ASP A 1 85 ? 11.859 5.638 -9.276 1.00 65.44 85 ASP A CA 1
ATOM 691 C C . ASP A 1 85 ? 10.543 5.291 -9.979 1.00 65.44 85 ASP A C 1
ATOM 693 O O . ASP A 1 85 ? 10.436 5.417 -11.204 1.00 65.44 85 ASP A O 1
ATOM 697 N N . PHE A 1 86 ? 9.534 4.878 -9.215 1.00 67.81 86 PHE A N 1
ATOM 698 C CA . PHE A 1 86 ? 8.162 4.798 -9.709 1.00 67.81 86 PHE A CA 1
ATOM 699 C C . PHE A 1 86 ? 7.430 6.067 -9.293 1.00 67.81 86 PHE A C 1
ATOM 701 O O . PHE A 1 86 ? 6.992 6.228 -8.155 1.00 67.81 86 PHE A O 1
ATOM 708 N N . TYR A 1 87 ? 7.319 7.012 -10.223 1.00 66.69 87 TYR A N 1
ATOM 709 C CA . TYR A 1 87 ? 6.505 8.194 -9.997 1.00 66.69 87 TYR A CA 1
ATOM 710 C C . TYR A 1 87 ? 5.030 7.821 -10.168 1.00 66.69 87 TYR A C 1
ATOM 712 O O . TYR A 1 87 ? 4.568 7.636 -11.290 1.00 66.69 87 TYR A O 1
ATOM 720 N N . ASN A 1 88 ? 4.305 7.742 -9.048 1.00 73.31 88 ASN A N 1
ATOM 721 C CA . ASN A 1 88 ? 2.860 7.508 -8.987 1.00 73.31 88 ASN A CA 1
ATOM 722 C C . ASN A 1 88 ? 2.425 6.140 -9.556 1.00 73.31 88 ASN A C 1
ATOM 724 O O . ASN A 1 88 ? 1.815 6.101 -10.629 1.00 73.31 88 ASN A O 1
ATOM 728 N N . PRO A 1 89 ? 2.710 5.028 -8.847 1.00 83.12 89 PRO A N 1
ATOM 729 C CA . PRO A 1 89 ? 2.318 3.707 -9.316 1.00 83.12 89 PRO A CA 1
ATOM 730 C C . PRO A 1 89 ? 0.799 3.635 -9.493 1.00 83.12 89 PRO A C 1
ATOM 732 O O . PRO A 1 89 ? 0.025 4.052 -8.623 1.00 83.12 89 PRO A O 1
ATOM 735 N N . ARG A 1 90 ? 0.363 3.077 -10.619 1.00 89.00 90 ARG A N 1
ATOM 736 C CA . ARG A 1 90 ? -1.054 2.870 -10.913 1.00 89.00 90 ARG A CA 1
ATOM 737 C C . ARG A 1 90 ? -1.393 1.400 -10.749 1.00 89.00 90 ARG A C 1
ATOM 739 O O . ARG A 1 90 ? -0.905 0.569 -11.506 1.00 89.00 90 ARG A O 1
ATOM 746 N N . HIS A 1 91 ? -2.301 1.086 -9.829 1.00 91.69 91 HIS A N 1
ATOM 747 C CA . HIS A 1 91 ? -3.032 -0.178 -9.851 1.00 91.69 91 HIS A CA 1
ATOM 748 C C . HIS A 1 91 ? -3.912 -0.188 -11.103 1.00 91.69 91 HIS A C 1
ATOM 750 O O . HIS A 1 91 ? -4.806 0.642 -11.276 1.00 91.69 91 HIS A O 1
ATOM 756 N N . MET A 1 92 ? -3.621 -1.111 -12.010 1.00 90.94 92 MET A N 1
ATOM 757 C CA . MET A 1 92 ? -4.384 -1.332 -13.231 1.00 90.94 92 MET A CA 1
ATOM 758 C C . MET A 1 92 ? -5.511 -2.329 -12.939 1.00 90.94 92 MET A C 1
ATOM 760 O O . MET A 1 92 ? -5.459 -3.471 -13.385 1.00 90.94 92 MET A O 1
ATOM 764 N N . HIS A 1 93 ? -6.499 -1.909 -12.140 1.00 89.88 93 HIS A N 1
ATOM 765 C CA . HIS A 1 93 ? -7.576 -2.773 -11.632 1.00 89.88 93 HIS A CA 1
ATOM 766 C C . HIS A 1 93 ? -8.368 -3.496 -12.733 1.00 89.88 93 HIS A C 1
ATOM 768 O O . HIS A 1 93 ? -9.002 -4.519 -12.494 1.00 89.88 93 HIS A O 1
ATOM 774 N N . GLU A 1 94 ? -8.345 -2.963 -13.953 1.00 91.12 94 GLU A N 1
ATOM 775 C CA . GLU A 1 94 ? -8.961 -3.552 -15.136 1.00 91.12 94 GLU A CA 1
ATOM 776 C C . GLU A 1 94 ? -8.293 -4.875 -15.564 1.00 91.12 94 GLU A C 1
ATOM 778 O O . GLU A 1 94 ? -8.891 -5.647 -16.311 1.00 91.12 94 GLU A O 1
ATOM 783 N N . PHE A 1 95 ? -7.071 -5.136 -15.091 1.00 94.50 95 PHE A N 1
ATOM 784 C CA . PHE A 1 95 ? -6.281 -6.340 -15.365 1.00 94.50 95 PHE A CA 1
ATOM 785 C C . PHE A 1 95 ? -6.244 -7.315 -14.185 1.00 94.50 95 PHE A C 1
ATOM 787 O O . PHE A 1 95 ? -5.567 -8.337 -14.269 1.00 94.50 95 PHE A O 1
ATOM 794 N N . ASP A 1 96 ? -6.936 -7.012 -13.085 1.00 94.81 96 ASP A N 1
ATOM 795 C CA . ASP A 1 96 ? -6.958 -7.886 -11.918 1.00 94.81 96 ASP A CA 1
ATOM 796 C C . ASP A 1 96 ? -7.530 -9.267 -12.273 1.00 94.81 96 ASP A C 1
ATOM 798 O O . ASP A 1 96 ? -8.578 -9.388 -12.912 1.00 94.81 96 ASP A O 1
ATOM 802 N N . GLU A 1 97 ? -6.869 -10.327 -11.805 1.00 97.00 97 GLU A N 1
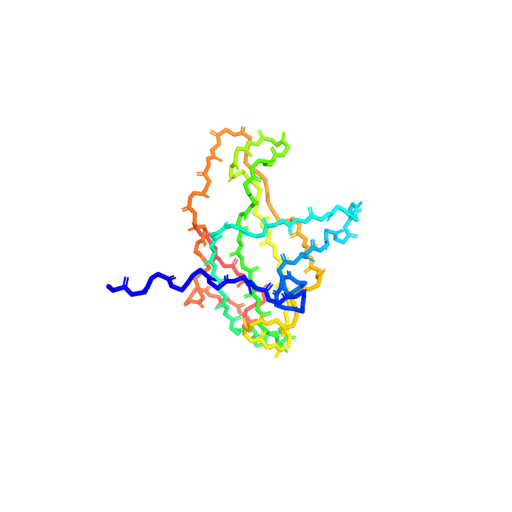ATOM 803 C CA . GLU A 1 97 ? -7.339 -11.700 -11.996 1.00 97.00 97 GLU A CA 1
ATOM 804 C C . GLU A 1 97 ? -7.872 -12.286 -10.688 1.00 97.00 97 GLU A C 1
ATOM 806 O O . GLU A 1 97 ? -7.435 -11.931 -9.586 1.00 97.00 97 GLU A O 1
ATOM 811 N N . ASN A 1 98 ? -8.777 -13.263 -10.816 1.00 97.00 98 ASN A N 1
ATOM 812 C CA . ASN A 1 98 ? -9.361 -13.995 -9.690 1.00 97.00 98 ASN A CA 1
ATOM 813 C C . ASN A 1 98 ? -9.942 -13.037 -8.631 1.00 97.00 98 ASN A C 1
ATOM 815 O O . ASN A 1 98 ? -9.564 -13.094 -7.459 1.00 97.00 98 ASN A O 1
ATOM 819 N N . ASP A 1 99 ? -10.802 -12.116 -9.075 1.00 94.88 99 ASP A N 1
ATOM 820 C CA . ASP A 1 99 ? -11.478 -11.110 -8.242 1.00 94.88 99 ASP A CA 1
ATOM 821 C C . ASP A 1 99 ? -10.525 -10.183 -7.460 1.00 94.88 99 ASP A C 1
ATOM 823 O O . ASP A 1 99 ? -10.856 -9.691 -6.379 1.00 94.88 99 ASP A O 1
ATOM 827 N N . GLY A 1 100 ? -9.326 -9.936 -7.999 1.00 94.56 100 GLY A N 1
ATOM 828 C CA . GLY A 1 100 ? -8.302 -9.115 -7.348 1.00 94.56 100 GLY A CA 1
ATOM 829 C C . GLY A 1 100 ? -7.356 -9.905 -6.448 1.00 94.56 100 GLY A C 1
ATOM 830 O O . GLY A 1 100 ? -6.617 -9.316 -5.660 1.00 94.56 100 GLY A O 1
ATOM 831 N N . ARG A 1 101 ? -7.334 -11.241 -6.541 1.00 96.38 101 ARG A N 1
ATOM 832 C CA . ARG A 1 101 ? -6.284 -12.042 -5.892 1.00 96.38 101 ARG A CA 1
ATOM 833 C C . ARG A 1 101 ? -4.917 -11.816 -6.542 1.00 96.38 101 ARG A C 1
ATOM 835 O O . ARG A 1 101 ? -3.901 -11.968 -5.866 1.00 96.38 101 ARG A O 1
ATOM 842 N N . ILE A 1 102 ? -4.890 -11.488 -7.834 1.00 96.38 102 ILE A N 1
ATOM 843 C CA . ILE A 1 102 ? -3.685 -11.078 -8.560 1.00 96.38 102 ILE A CA 1
ATOM 844 C C . ILE A 1 102 ? -3.906 -9.642 -9.028 1.00 96.38 102 ILE A C 1
ATOM 846 O O . ILE A 1 102 ? -4.872 -9.373 -9.737 1.00 96.38 102 ILE A O 1
ATOM 850 N N . ILE A 1 103 ? -3.016 -8.749 -8.599 1.00 94.56 103 ILE A N 1
ATOM 851 C CA . ILE A 1 103 ? -3.053 -7.314 -8.886 1.00 94.56 103 ILE A CA 1
ATOM 852 C C . ILE A 1 103 ? -1.879 -6.961 -9.794 1.00 94.56 103 ILE A C 1
ATOM 854 O O . ILE A 1 103 ? -0.747 -7.377 -9.534 1.00 94.56 103 ILE A O 1
ATOM 858 N N . TYR A 1 104 ? -2.142 -6.138 -10.809 1.00 93.19 104 TYR A N 1
ATOM 859 C CA . TYR A 1 104 ? -1.115 -5.572 -11.680 1.00 93.19 104 TYR A CA 1
ATOM 860 C C . TYR A 1 104 ? -0.954 -4.074 -11.423 1.00 93.19 104 TYR A C 1
ATOM 862 O O . TYR A 1 104 ? -1.933 -3.336 -11.287 1.00 93.19 104 TYR A O 1
ATOM 870 N N . TYR A 1 105 ? 0.293 -3.609 -11.387 1.00 90.56 105 TYR A N 1
ATOM 871 C CA . TYR A 1 105 ? 0.627 -2.194 -11.268 1.00 90.56 105 TYR A CA 1
ATOM 872 C C . TYR A 1 105 ? 1.808 -1.828 -12.170 1.00 90.56 105 TYR A C 1
ATOM 874 O O . TYR A 1 105 ? 2.595 -2.699 -12.551 1.00 90.56 105 TYR A O 1
ATOM 882 N N . ALA A 1 106 ? 1.898 -0.548 -12.528 1.00 84.81 106 ALA A N 1
ATOM 883 C CA . ALA A 1 106 ? 2.967 0.036 -13.336 1.00 84.81 106 ALA A CA 1
ATOM 884 C C . ALA A 1 106 ? 3.306 1.450 -12.861 1.00 84.81 106 ALA A C 1
ATOM 886 O O . ALA A 1 106 ? 2.448 2.063 -12.182 1.00 84.81 106 ALA A O 1
#